Protein AF-A0A5E6NTG8-F1 (afdb_monomer_lite)

Radius of gyration: 14.0 Å; chains: 1; bounding box: 41×24×35 Å

pLDDT: mean 94.44, std 7.71, range [57.12, 98.81]

Sequence (103 aa):
MVPDNVWLGVSVENIKEGLPRIEVLKKIPAKIRFLSIEPLLEDLGVVDFSDIHWVIVGGESGSKARKMKKSWVENIQKQCNQQNIAFFFKQWGTWGADEKKTQ

Foldseek 3Di:
DDDQPDEEEFEAQEQPPRQVVVVVQQPDDYPAYEYENPQNQDQNADHDCVRHAEYEYEFEADPPTHFDEPVSLVRVVVNCVVVVHHYHYDYRYQADNVRHGPD

Secondary structure (DSSP, 8-state):
---TT-EEEEE--STTTTHHHHHHHHHS--SEEEEEE-S--S---S---TT--EEEEE---STTPPP--HHHHHHHHHHHHHTT-EEEEEE-TTB-TTS-B--

Structure (mmCIF, N/CA/C/O backbone):
data_AF-A0A5E6NTG8-F1
#
_entry.id   AF-A0A5E6NTG8-F1
#
loop_
_atom_site.group_PDB
_atom_site.id
_atom_site.type_symbol
_atom_site.label_atom_id
_atom_site.label_alt_id
_atom_site.label_comp_id
_atom_site.label_asym_id
_atom_site.label_entity_id
_atom_site.label_seq_id
_atom_site.pdbx_PDB_ins_code
_atom_site.Cartn_x
_atom_site.Cartn_y
_atom_site.Cartn_z
_atom_site.occupancy
_atom_site.B_iso_or_equiv
_atom_site.auth_seq_id
_atom_site.auth_comp_id
_atom_site.auth_asym_id
_atom_site.auth_atom_id
_atom_site.pdbx_PDB_model_num
ATOM 1 N N . MET A 1 1 ? -24.262 -0.003 4.623 1.00 80.50 1 MET A N 1
ATOM 2 C CA . MET A 1 1 ? -23.270 -0.593 5.546 1.00 80.50 1 MET A CA 1
ATOM 3 C C . MET A 1 1 ? -22.629 -1.769 4.831 1.00 80.50 1 MET A C 1
ATOM 5 O O . MET A 1 1 ? -23.361 -2.483 4.154 1.00 80.50 1 MET A O 1
ATOM 9 N N . VAL A 1 2 ? -21.305 -1.920 4.891 1.00 92.31 2 VAL A N 1
ATOM 10 C CA . VAL A 1 2 ? -20.613 -3.063 4.268 1.00 92.31 2 VAL A CA 1
ATOM 11 C C . VAL A 1 2 ? -20.836 -4.305 5.143 1.00 92.31 2 VAL A C 1
ATOM 13 O O . VAL A 1 2 ? -20.678 -4.182 6.357 1.00 92.31 2 VAL A O 1
ATOM 16 N N . PRO A 1 3 ? -21.223 -5.470 4.586 1.00 96.19 3 PRO A N 1
ATOM 17 C CA . PRO A 1 3 ? -21.384 -6.696 5.367 1.00 96.19 3 PRO A CA 1
ATOM 18 C C . PRO A 1 3 ? -20.094 -7.131 6.074 1.00 96.19 3 PRO A C 1
ATOM 20 O O . PRO A 1 3 ? -18.996 -6.954 5.551 1.00 96.19 3 PRO A O 1
ATOM 23 N N . ASP A 1 4 ? -20.231 -7.772 7.234 1.00 95.62 4 ASP A N 1
ATOM 24 C CA . ASP A 1 4 ? -19.116 -8.196 8.096 1.00 95.62 4 ASP A CA 1
ATOM 25 C C . ASP A 1 4 ? -18.115 -9.156 7.437 1.00 95.62 4 ASP A C 1
ATOM 27 O O . ASP A 1 4 ? -16.952 -9.214 7.837 1.00 95.62 4 ASP A O 1
ATOM 31 N N . ASN A 1 5 ? -18.565 -9.919 6.442 1.00 96.62 5 ASN A N 1
ATOM 32 C CA . ASN A 1 5 ? -17.765 -10.876 5.681 1.00 96.62 5 ASN A CA 1
ATOM 33 C C . ASN A 1 5 ? -17.151 -10.274 4.405 1.00 96.62 5 ASN A C 1
ATOM 35 O O . ASN A 1 5 ? -16.654 -11.017 3.561 1.00 96.62 5 ASN A O 1
ATOM 39 N N . VAL A 1 6 ? -17.200 -8.948 4.247 1.00 96.94 6 VAL A N 1
ATOM 40 C CA . VAL A 1 6 ? -16.633 -8.235 3.102 1.00 96.94 6 VAL A CA 1
ATOM 41 C C . VAL A 1 6 ? -15.471 -7.367 3.560 1.00 96.94 6 VAL A C 1
ATOM 43 O O . VAL A 1 6 ? -15.588 -6.548 4.472 1.00 96.94 6 VAL A O 1
ATOM 46 N N . TRP A 1 7 ? -14.338 -7.534 2.888 1.00 97.81 7 TRP A N 1
ATOM 47 C CA . TRP A 1 7 ? -13.201 -6.635 3.013 1.00 97.81 7 TRP A CA 1
ATOM 48 C C . TRP A 1 7 ? -13.271 -5.602 1.903 1.00 97.81 7 TRP A C 1
ATOM 50 O O . TRP A 1 7 ? -13.431 -5.954 0.734 1.00 97.81 7 TRP A O 1
ATOM 60 N N . LEU A 1 8 ? -13.154 -4.330 2.266 1.00 98.31 8 LEU A N 1
ATOM 61 C CA . LEU A 1 8 ? -13.223 -3.235 1.310 1.00 98.31 8 LEU A CA 1
ATOM 62 C C . LEU A 1 8 ? -11.832 -2.655 1.084 1.00 98.31 8 LEU A C 1
ATOM 64 O O . LEU A 1 8 ? -11.090 -2.434 2.036 1.00 98.31 8 LEU A O 1
ATOM 68 N N . GLY A 1 9 ? -11.479 -2.371 -0.162 1.00 98.12 9 GLY A N 1
ATOM 69 C CA . GLY A 1 9 ? -10.185 -1.781 -0.459 1.00 98.12 9 GLY A CA 1
ATOM 70 C C . GLY A 1 9 ? -10.182 -0.920 -1.701 1.00 98.12 9 GLY A C 1
ATOM 71 O O . GLY A 1 9 ? -11.133 -0.924 -2.483 1.00 98.12 9 GLY A O 1
ATOM 72 N N . VAL A 1 10 ? -9.105 -0.155 -1.845 1.00 98.44 10 VAL A N 1
ATOM 73 C CA . VAL A 1 10 ? -8.879 0.752 -2.974 1.00 98.44 10 VAL A CA 1
ATOM 74 C C . VAL A 1 10 ? -7.478 0.560 -3.536 1.00 98.44 10 VAL A C 1
ATOM 76 O O . VAL A 1 10 ? -6.548 0.209 -2.803 1.00 98.44 10 VAL A O 1
ATOM 79 N N . SER A 1 11 ? -7.330 0.820 -4.833 1.00 98.12 11 SER A N 1
ATOM 80 C CA . SER A 1 11 ? -6.023 0.907 -5.480 1.00 98.12 11 SER A CA 1
ATOM 81 C C . SER A 1 11 ? -5.362 2.252 -5.187 1.00 98.12 11 SER A C 1
ATOM 83 O O . SER A 1 11 ? -6.031 3.290 -5.223 1.00 98.12 11 SER A O 1
ATOM 85 N N . VAL A 1 12 ? -4.059 2.234 -4.906 1.00 98.44 12 VAL A N 1
ATOM 86 C CA . VAL A 1 12 ? -3.249 3.420 -4.594 1.00 98.44 12 VAL A CA 1
ATOM 87 C C . VAL A 1 12 ? -1.968 3.370 -5.419 1.00 98.44 12 VAL A C 1
ATOM 89 O O . VAL A 1 12 ? -0.943 2.868 -4.977 1.00 98.44 12 VAL A O 1
ATOM 92 N N . GLU A 1 13 ? -2.023 3.864 -6.649 1.00 97.81 13 GLU A N 1
ATOM 93 C CA . GLU A 1 13 ? -0.894 3.767 -7.576 1.00 97.81 13 GLU A CA 1
ATOM 94 C C . GLU A 1 13 ? 0.098 4.935 -7.423 1.00 97.81 13 GLU A C 1
ATOM 96 O O . GLU A 1 13 ? 1.280 4.790 -7.733 1.00 97.81 13 GLU A O 1
ATOM 101 N N . ASN A 1 14 ? -0.385 6.104 -6.977 1.00 97.88 14 ASN A N 1
ATOM 102 C CA . ASN A 1 14 ? 0.363 7.364 -6.875 1.00 97.88 14 ASN A CA 1
ATOM 103 C C . ASN A 1 14 ? -0.279 8.352 -5.874 1.00 97.88 14 ASN A C 1
ATOM 105 O O . ASN A 1 14 ? -1.390 8.132 -5.382 1.00 97.88 14 ASN A O 1
ATOM 109 N N . ILE A 1 15 ? 0.408 9.464 -5.605 1.00 98.12 15 ILE A N 1
ATOM 110 C CA . ILE A 1 15 ? -0.004 10.542 -4.699 1.00 98.12 15 ILE A CA 1
ATOM 111 C C . ILE A 1 15 ? -1.276 11.225 -5.194 1.00 98.12 15 ILE A C 1
ATOM 113 O O . ILE A 1 15 ? -2.204 11.433 -4.417 1.00 98.12 15 ILE A O 1
ATOM 117 N N . LYS A 1 16 ? -1.324 11.589 -6.479 1.00 97.75 16 LYS A N 1
ATOM 118 C CA . LYS A 1 16 ? -2.370 12.470 -7.012 1.00 97.75 16 LYS A CA 1
ATOM 119 C C . LYS A 1 16 ? -3.752 11.813 -7.028 1.00 97.75 16 LYS A C 1
ATOM 121 O O . LYS A 1 16 ? -4.725 12.442 -6.634 1.00 97.75 16 LYS A O 1
ATOM 126 N N . GLU A 1 17 ? -3.832 10.575 -7.501 1.00 97.19 17 GLU A N 1
ATOM 127 C CA . GLU A 1 17 ? -5.094 9.864 -7.732 1.00 97.19 17 GLU A CA 1
ATOM 128 C C . GLU A 1 17 ? -5.344 8.770 -6.686 1.00 97.19 17 GLU A C 1
ATOM 130 O O . GLU A 1 17 ? -6.492 8.487 -6.344 1.00 97.19 17 GLU A O 1
ATOM 135 N N . GLY A 1 18 ? -4.278 8.144 -6.177 1.00 97.56 18 GLY A N 1
ATOM 136 C CA . GLY A 1 18 ? -4.364 7.014 -5.255 1.00 97.56 18 GLY A CA 1
ATOM 137 C C . GLY A 1 18 ? -4.650 7.440 -3.819 1.00 97.56 18 GLY A C 1
ATOM 138 O O . GLY A 1 18 ? -5.633 6.990 -3.229 1.00 97.56 18 GLY A O 1
ATOM 139 N N . LEU A 1 19 ? -3.821 8.326 -3.251 1.00 97.75 19 LEU A N 1
ATOM 140 C CA . LEU A 1 19 ? -3.958 8.736 -1.846 1.00 97.75 19 LEU A CA 1
ATOM 141 C C . LEU A 1 19 ? -5.341 9.319 -1.500 1.00 97.75 19 LEU A C 1
ATOM 143 O O . LEU A 1 19 ? -5.881 8.930 -0.463 1.00 97.75 19 LEU A O 1
ATOM 147 N N . PRO A 1 20 ? -5.993 10.146 -2.348 1.00 98.06 20 PRO A N 1
ATOM 148 C CA . PRO A 1 20 ? -7.340 10.634 -2.051 1.00 98.06 20 PRO A CA 1
ATOM 149 C C . PRO A 1 20 ? -8.384 9.526 -1.843 1.00 98.06 20 PRO A C 1
ATOM 151 O O . PRO A 1 20 ? -9.367 9.733 -1.130 1.00 98.06 20 PRO A O 1
ATOM 154 N N . ARG A 1 21 ? -8.191 8.331 -2.423 1.00 98.25 21 ARG A N 1
ATOM 155 C CA . ARG A 1 21 ? -9.121 7.202 -2.249 1.00 98.25 21 ARG A CA 1
ATOM 156 C C . ARG A 1 21 ? -9.056 6.599 -0.850 1.00 98.25 21 ARG A C 1
ATOM 158 O O . ARG A 1 21 ? -10.059 6.048 -0.403 1.00 98.25 21 ARG A O 1
ATOM 165 N N . ILE A 1 22 ? -7.927 6.727 -0.149 1.00 98.06 22 ILE A N 1
ATOM 166 C CA . ILE A 1 22 ? -7.787 6.279 1.245 1.00 98.06 22 ILE A CA 1
ATOM 167 C C . ILE A 1 22 ? -8.778 7.050 2.126 1.00 98.06 22 ILE A C 1
ATOM 169 O O . ILE A 1 22 ? -9.517 6.454 2.907 1.00 98.06 22 ILE A O 1
ATOM 173 N N . GLU A 1 23 ? -8.880 8.361 1.919 1.00 97.31 23 GLU A N 1
ATOM 174 C CA . GLU A 1 23 ? -9.787 9.229 2.676 1.00 97.31 23 GLU A CA 1
ATOM 175 C C . GLU A 1 23 ? -11.263 8.937 2.392 1.00 97.31 23 GLU A C 1
ATOM 177 O O . GLU A 1 23 ? -12.115 9.043 3.275 1.00 97.31 23 GLU A O 1
ATOM 182 N N . VAL A 1 24 ? -11.587 8.525 1.165 1.00 97.75 24 VAL A N 1
ATOM 183 C CA . VAL A 1 24 ? -12.933 8.041 0.830 1.00 97.75 24 VAL A CA 1
ATOM 184 C C . VAL A 1 24 ? -13.200 6.691 1.500 1.00 97.75 24 VAL A C 1
ATOM 186 O O . VAL A 1 24 ? -14.261 6.509 2.095 1.00 97.75 24 VAL A O 1
ATOM 189 N N . LEU A 1 25 ? -12.239 5.763 1.464 1.00 98.00 25 LEU A N 1
ATOM 190 C CA . LEU A 1 25 ? -12.356 4.432 2.065 1.00 98.00 25 LEU A CA 1
ATOM 191 C C . LEU A 1 25 ? -12.575 4.496 3.587 1.00 98.00 25 LEU A C 1
ATOM 193 O O . LEU A 1 25 ? -13.427 3.777 4.115 1.00 98.00 25 LEU A O 1
ATOM 197 N N . LYS A 1 26 ? -11.858 5.383 4.288 1.00 97.06 26 LYS A N 1
ATOM 198 C CA . LYS A 1 26 ? -12.007 5.613 5.737 1.00 97.06 26 LYS A CA 1
ATOM 199 C C . LYS A 1 26 ? -13.435 6.028 6.122 1.00 97.06 26 LYS A C 1
ATOM 201 O O . LYS A 1 26 ? -13.950 5.580 7.142 1.00 97.06 26 LYS A O 1
ATOM 206 N N . LYS A 1 27 ? -14.122 6.801 5.271 1.00 97.19 27 LYS A N 1
ATOM 207 C CA . LYS A 1 27 ? -15.505 7.271 5.507 1.00 97.19 27 LYS A CA 1
ATOM 208 C C . LYS A 1 27 ? -16.569 6.184 5.342 1.00 97.19 27 LYS A C 1
ATOM 210 O O . LYS A 1 27 ? -17.705 6.369 5.776 1.00 97.19 27 LYS A O 1
ATOM 215 N N . ILE A 1 28 ? -16.240 5.063 4.701 1.00 96.88 28 ILE A N 1
ATOM 216 C CA . ILE A 1 28 ? -17.189 3.973 4.472 1.00 96.88 28 ILE A CA 1
ATOM 217 C C . ILE A 1 28 ? -17.173 3.043 5.694 1.00 96.88 28 ILE A C 1
ATOM 219 O O . ILE A 1 28 ? -16.094 2.599 6.095 1.00 96.88 28 ILE A O 1
ATOM 223 N N . PRO A 1 29 ? -18.332 2.703 6.293 1.00 95.81 29 PRO A N 1
ATOM 224 C CA . PRO A 1 29 ? -18.392 1.774 7.417 1.00 95.81 29 PRO A CA 1
ATOM 225 C C . PRO A 1 29 ? -18.101 0.350 6.931 1.00 95.81 29 PRO A C 1
ATOM 227 O O . PRO A 1 29 ? -18.983 -0.319 6.384 1.00 95.81 29 PRO A O 1
ATOM 230 N N . ALA A 1 30 ? -16.854 -0.081 7.125 1.00 96.69 30 ALA A N 1
ATOM 231 C CA . ALA A 1 30 ? -16.338 -1.403 6.796 1.00 96.69 30 ALA A CA 1
ATOM 232 C C . ALA A 1 30 ? -15.530 -1.950 7.977 1.00 96.69 30 ALA A C 1
ATOM 234 O O . ALA A 1 30 ? -14.764 -1.215 8.601 1.00 96.69 30 ALA A O 1
ATOM 235 N N . LYS A 1 31 ? -15.701 -3.244 8.268 1.00 96.94 31 LYS A N 1
ATOM 236 C CA . LYS A 1 31 ? -15.005 -3.928 9.366 1.00 96.94 31 LYS A CA 1
ATOM 237 C C . LYS A 1 31 ? -13.519 -4.113 9.085 1.00 96.94 31 LYS A C 1
ATOM 239 O O . LYS A 1 31 ? -12.714 -3.997 9.995 1.00 96.94 31 LYS A O 1
ATOM 244 N N . ILE A 1 32 ? -13.170 -4.389 7.828 1.00 97.50 32 ILE A N 1
ATOM 245 C CA . ILE A 1 32 ? -11.791 -4.556 7.372 1.00 97.50 32 ILE A CA 1
ATOM 246 C C . ILE A 1 32 ? -11.585 -3.698 6.127 1.00 97.50 32 ILE A C 1
ATOM 248 O O . ILE A 1 32 ? -12.371 -3.754 5.176 1.00 97.50 32 ILE A O 1
ATOM 252 N N . ARG A 1 33 ? -10.508 -2.910 6.154 1.00 98.50 33 ARG A N 1
ATOM 253 C CA . ARG A 1 33 ? -10.070 -2.034 5.063 1.00 98.50 33 ARG A CA 1
ATOM 254 C C . ARG A 1 33 ? -8.681 -2.435 4.603 1.00 98.50 33 ARG A C 1
ATOM 256 O O . ARG A 1 33 ? -7.799 -2.603 5.445 1.00 98.50 33 ARG A O 1
ATOM 263 N N . PHE A 1 34 ? -8.469 -2.537 3.298 1.00 98.62 34 PHE A N 1
ATOM 264 C CA . PHE A 1 34 ? -7.148 -2.819 2.745 1.00 98.62 34 PHE A CA 1
ATOM 265 C C . PHE A 1 34 ? -6.771 -1.855 1.622 1.00 98.62 34 PHE A C 1
ATOM 267 O O . PHE A 1 34 ? -7.630 -1.283 0.952 1.00 98.62 34 PHE A O 1
ATOM 274 N N . LEU A 1 35 ? -5.471 -1.683 1.408 1.00 98.75 35 LEU A N 1
ATOM 275 C CA . LEU A 1 35 ? -4.925 -0.912 0.299 1.00 98.75 35 LEU A CA 1
ATOM 276 C C . LEU A 1 35 ? -4.206 -1.846 -0.661 1.00 98.75 35 LEU A C 1
ATOM 278 O O . LEU A 1 35 ? -3.383 -2.666 -0.254 1.00 98.75 35 LEU A O 1
ATOM 282 N N . SER A 1 36 ? -4.506 -1.689 -1.943 1.00 98.56 36 SER A N 1
ATOM 283 C CA . SER A 1 36 ? -3.787 -2.336 -3.029 1.00 98.56 36 SER A CA 1
ATOM 284 C C . SER A 1 36 ? -2.872 -1.298 -3.674 1.00 98.56 36 SER A C 1
ATOM 286 O O . SER A 1 36 ? -3.280 -0.514 -4.527 1.00 98.56 36 SER A O 1
ATOM 288 N N . ILE A 1 37 ? -1.630 -1.234 -3.212 1.00 98.38 37 ILE A N 1
ATOM 289 C CA . ILE A 1 37 ? -0.600 -0.331 -3.730 1.00 98.38 37 ILE A CA 1
ATOM 290 C C . ILE A 1 37 ? 0.119 -1.040 -4.882 1.00 98.38 37 ILE A C 1
ATOM 292 O O . ILE A 1 37 ? 1.305 -1.377 -4.816 1.00 98.38 37 ILE A O 1
ATOM 296 N N . GLU A 1 38 ? -0.652 -1.359 -5.922 1.00 96.25 38 GLU A N 1
ATOM 297 C CA . GLU A 1 38 ? -0.153 -1.993 -7.134 1.00 96.25 38 GLU A CA 1
ATOM 298 C C . GLU A 1 38 ? -0.856 -1.446 -8.395 1.00 96.25 38 GLU A C 1
ATOM 300 O O . GLU A 1 38 ? -2.085 -1.385 -8.438 1.00 96.25 38 GLU A O 1
ATOM 305 N N . PRO A 1 39 ? -0.093 -1.070 -9.438 1.00 96.81 39 PRO A N 1
ATOM 306 C CA . PRO A 1 39 ? 1.357 -0.897 -9.397 1.00 96.81 39 PRO A CA 1
ATOM 307 C C . PRO A 1 39 ? 1.756 0.295 -8.507 1.00 96.81 39 PRO A C 1
ATOM 309 O O . PRO A 1 39 ? 1.133 1.349 -8.579 1.00 96.81 39 PRO A O 1
ATOM 312 N N . LEU A 1 40 ? 2.811 0.159 -7.701 1.00 97.88 40 LEU A N 1
ATOM 313 C CA . LEU A 1 40 ? 3.435 1.290 -7.003 1.00 97.88 40 LEU A CA 1
ATOM 314 C C . LEU A 1 40 ? 4.294 2.086 -7.994 1.00 97.88 40 LEU A C 1
ATOM 316 O O . LEU A 1 40 ? 5.345 1.614 -8.435 1.00 97.88 40 LEU A O 1
ATOM 320 N N . LEU A 1 41 ? 3.833 3.281 -8.367 1.00 97.00 41 LEU A N 1
ATOM 321 C CA . LEU A 1 41 ? 4.425 4.059 -9.463 1.00 97.00 41 LEU A CA 1
ATOM 322 C C . LEU A 1 41 ? 5.409 5.140 -9.017 1.00 97.00 41 LEU A C 1
ATOM 324 O O . LEU A 1 41 ? 6.183 5.626 -9.840 1.00 97.00 41 LEU A O 1
ATOM 328 N N . GLU A 1 42 ? 5.376 5.518 -7.744 1.00 97.69 42 GLU A N 1
ATOM 329 C CA . GLU A 1 42 ? 6.233 6.547 -7.159 1.00 97.69 42 GLU A CA 1
ATOM 330 C C . GLU A 1 42 ? 6.374 6.351 -5.647 1.00 97.69 42 GLU A C 1
ATOM 332 O O . GLU A 1 42 ? 5.698 5.512 -5.055 1.00 97.69 42 GLU A O 1
ATOM 337 N N . ASP A 1 43 ? 7.253 7.127 -5.012 1.00 97.88 43 ASP A N 1
ATOM 338 C CA . ASP A 1 43 ? 7.299 7.187 -3.552 1.00 97.88 43 ASP A CA 1
ATOM 339 C C . ASP A 1 43 ? 6.068 7.936 -3.032 1.00 97.88 43 ASP A C 1
ATOM 341 O O . ASP A 1 43 ? 5.896 9.116 -3.330 1.00 97.88 43 ASP A O 1
ATOM 345 N N . LEU A 1 44 ? 5.227 7.267 -2.241 1.00 98.12 44 LEU A N 1
ATOM 346 C CA . LEU A 1 44 ? 4.040 7.886 -1.643 1.00 98.12 44 LEU A CA 1
ATOM 347 C C . LEU A 1 44 ? 4.379 8.807 -0.462 1.00 98.12 44 LEU A C 1
ATOM 349 O O . LEU A 1 44 ? 3.488 9.462 0.078 1.00 98.12 44 LEU A O 1
ATOM 353 N N . GLY A 1 45 ? 5.649 8.863 -0.046 1.00 97.75 45 GLY A N 1
ATOM 354 C CA . GLY A 1 45 ? 6.070 9.646 1.106 1.00 97.75 45 GLY A CA 1
ATOM 355 C C . GLY A 1 45 ? 5.482 9.078 2.395 1.00 97.75 45 GLY A C 1
ATOM 356 O O . GLY A 1 45 ? 5.529 7.868 2.615 1.00 97.75 45 GLY A O 1
ATOM 357 N N . VAL A 1 46 ? 4.961 9.946 3.263 1.00 97.12 46 VAL A N 1
ATOM 358 C CA . VAL A 1 46 ? 4.288 9.537 4.504 1.00 97.12 46 VAL A CA 1
ATOM 359 C C . VAL A 1 46 ? 2.804 9.331 4.227 1.00 97.12 46 VAL A C 1
ATOM 36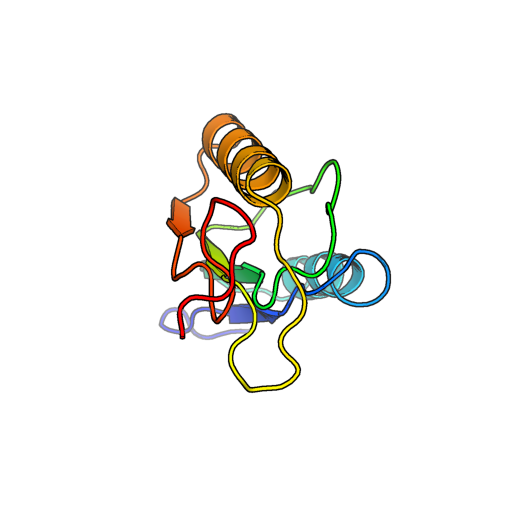1 O O . VAL A 1 46 ? 2.126 10.251 3.773 1.00 97.12 46 VAL A O 1
ATOM 364 N N . VAL A 1 47 ? 2.301 8.138 4.533 1.00 97.12 47 VAL A N 1
ATOM 365 C CA . VAL A 1 47 ? 0.901 7.760 4.349 1.00 97.12 47 VAL A CA 1
ATOM 366 C C . VAL A 1 47 ? 0.247 7.525 5.707 1.00 97.12 47 VAL A C 1
ATOM 368 O O . VAL A 1 47 ? 0.767 6.804 6.560 1.00 97.12 47 VAL A O 1
ATOM 371 N N . ASP A 1 48 ? -0.923 8.128 5.899 1.00 95.00 48 ASP A N 1
ATOM 372 C CA . ASP A 1 48 ? -1.759 7.875 7.066 1.00 95.00 48 ASP A CA 1
ATOM 373 C C . ASP A 1 48 ? -2.548 6.566 6.885 1.00 95.00 48 ASP A C 1
ATOM 375 O O . ASP A 1 48 ? -3.566 6.532 6.182 1.00 95.00 48 ASP A O 1
ATOM 379 N N . PHE A 1 49 ? -2.080 5.497 7.537 1.00 97.12 49 PHE A N 1
ATOM 380 C CA . PHE A 1 49 ? -2.726 4.182 7.544 1.00 97.12 49 PHE A CA 1
ATOM 381 C C . PHE A 1 49 ? -3.725 4.001 8.693 1.00 97.12 49 PHE A C 1
ATOM 383 O O . PHE A 1 49 ? -4.159 2.877 8.944 1.00 97.12 49 PHE A O 1
ATOM 390 N N . SER A 1 50 ? -4.139 5.076 9.370 1.00 95.19 50 SER A N 1
ATOM 391 C CA . SER A 1 50 ? -5.216 5.002 10.362 1.00 95.19 50 SER A CA 1
ATOM 392 C C . SER A 1 50 ? -6.453 4.310 9.769 1.00 95.19 50 SER A C 1
ATOM 394 O O . SER A 1 50 ? -6.827 4.555 8.621 1.00 95.19 50 SER A O 1
ATOM 396 N N . ASP A 1 51 ? -7.072 3.409 10.531 1.00 96.38 51 ASP A N 1
ATOM 397 C CA . ASP A 1 51 ? -8.215 2.575 10.117 1.00 96.38 51 ASP A CA 1
ATOM 398 C C . ASP A 1 51 ? -7.985 1.635 8.912 1.00 96.38 51 ASP A C 1
ATOM 400 O O . ASP A 1 51 ? -8.934 1.009 8.417 1.00 96.38 51 ASP A O 1
ATOM 404 N N . ILE A 1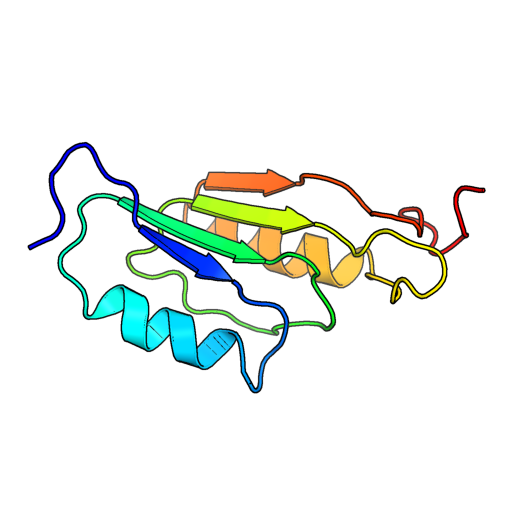 52 ? -6.741 1.479 8.450 1.00 98.44 52 ILE A N 1
ATOM 405 C CA . ILE A 1 52 ? -6.336 0.472 7.464 1.00 98.44 52 ILE A CA 1
ATOM 406 C C . ILE A 1 52 ? -5.839 -0.775 8.194 1.00 98.44 52 ILE A C 1
ATOM 408 O O . ILE A 1 52 ? -5.231 -0.695 9.249 1.00 98.44 52 ILE A O 1
ATOM 412 N N . HIS A 1 53 ? -6.119 -1.952 7.641 1.00 98.50 53 HIS A N 1
ATOM 413 C CA . HIS A 1 53 ? -5.807 -3.228 8.289 1.00 98.50 53 HIS A CA 1
ATOM 414 C C . HIS A 1 53 ? -4.756 -4.027 7.517 1.00 98.50 53 HIS A C 1
ATOM 416 O O . HIS A 1 53 ? -3.987 -4.777 8.114 1.00 98.50 53 HIS A O 1
ATOM 422 N N . TRP A 1 54 ? -4.708 -3.864 6.192 1.00 98.62 54 TRP A N 1
ATOM 423 C CA . TRP A 1 54 ? -3.769 -4.582 5.336 1.00 98.62 54 TRP A CA 1
ATOM 424 C C . TRP A 1 54 ? -3.329 -3.714 4.155 1.00 98.62 54 TRP A C 1
ATOM 426 O O . TRP A 1 54 ? -4.152 -3.140 3.448 1.00 98.62 54 TRP A O 1
ATOM 436 N N . VAL A 1 55 ? -2.025 -3.630 3.926 1.00 98.81 55 VAL A N 1
ATOM 437 C CA . VAL A 1 55 ? -1.405 -3.035 2.743 1.00 98.81 55 VAL A CA 1
ATOM 438 C C . VAL A 1 55 ? -0.743 -4.116 1.884 1.00 98.81 55 VAL A C 1
ATOM 440 O O . VAL A 1 55 ? 0.080 -4.899 2.361 1.00 98.81 55 VAL A O 1
ATOM 443 N N . ILE A 1 56 ? -1.091 -4.143 0.601 1.00 98.75 56 ILE A N 1
ATOM 444 C CA . ILE A 1 56 ? -0.478 -4.994 -0.422 1.00 98.75 56 ILE A CA 1
ATOM 445 C C . ILE A 1 56 ? 0.360 -4.102 -1.338 1.00 98.75 56 ILE A C 1
ATOM 447 O O . ILE A 1 56 ? -0.144 -3.083 -1.799 1.00 98.75 56 ILE A O 1
ATOM 451 N N . VAL A 1 57 ? 1.609 -4.475 -1.620 1.00 98.62 57 VAL A N 1
ATOM 452 C CA . VAL A 1 57 ? 2.504 -3.720 -2.517 1.00 98.62 57 VAL A CA 1
ATOM 453 C C . VAL A 1 57 ? 2.965 -4.591 -3.676 1.00 98.62 57 VAL A C 1
ATOM 455 O O . VAL A 1 57 ? 3.409 -5.723 -3.467 1.00 98.62 57 VAL A O 1
ATOM 458 N N . GLY A 1 58 ? 2.915 -4.054 -4.895 1.00 97.62 58 GLY A N 1
ATOM 459 C CA . GLY A 1 58 ? 3.372 -4.757 -6.088 1.00 97.62 58 GLY A CA 1
ATOM 460 C C . GLY A 1 58 ? 3.780 -3.827 -7.228 1.00 97.62 58 GLY A C 1
ATOM 461 O O . GLY A 1 58 ? 3.271 -2.715 -7.358 1.00 97.62 58 GLY A O 1
ATOM 462 N N . GLY A 1 59 ? 4.703 -4.293 -8.068 1.00 96.19 59 GLY A N 1
ATOM 463 C CA . GLY A 1 59 ? 5.128 -3.592 -9.280 1.00 96.19 59 GLY A CA 1
ATOM 464 C C . GLY A 1 59 ? 4.299 -3.945 -10.518 1.00 96.19 59 GLY A C 1
ATOM 465 O O . GLY A 1 59 ? 3.550 -4.926 -10.550 1.00 96.19 59 GLY A O 1
ATOM 466 N N . GLU A 1 60 ? 4.444 -3.133 -11.565 1.00 94.62 60 GLU A N 1
ATOM 467 C CA . GLU A 1 60 ? 3.720 -3.296 -12.828 1.00 94.62 60 GLU A CA 1
ATOM 468 C C . GLU A 1 60 ? 4.274 -4.465 -13.661 1.00 94.62 60 GLU A C 1
ATOM 470 O O . GLU A 1 60 ? 5.481 -4.714 -13.702 1.00 94.62 60 GLU A O 1
ATOM 475 N N . SER A 1 61 ? 3.386 -5.184 -14.348 1.00 90.31 61 SER A N 1
ATOM 476 C CA . SER A 1 61 ? 3.742 -6.265 -15.277 1.00 90.31 61 SER A CA 1
ATOM 477 C C . SER A 1 61 ? 3.498 -5.843 -16.730 1.00 90.31 61 SER A C 1
ATOM 479 O O . SER A 1 61 ? 2.619 -5.031 -17.006 1.00 90.31 61 SER A O 1
ATOM 481 N N . GLY A 1 62 ? 4.242 -6.425 -17.672 1.00 88.56 62 GLY A N 1
ATOM 482 C CA . GLY A 1 62 ? 4.040 -6.251 -19.114 1.00 88.56 62 GLY A CA 1
ATOM 483 C C . GLY A 1 62 ? 5.171 -5.492 -19.812 1.00 88.56 62 GLY A C 1
ATOM 484 O O . GLY A 1 62 ? 6.076 -4.941 -19.190 1.00 88.56 62 GLY A O 1
ATOM 485 N N . SER A 1 63 ? 5.131 -5.445 -21.147 1.00 86.44 63 SER A N 1
ATOM 486 C CA . SER A 1 63 ? 6.228 -4.898 -21.966 1.00 86.44 63 SER A CA 1
ATOM 487 C C . SER A 1 63 ? 6.501 -3.404 -21.753 1.00 86.44 63 SER A C 1
ATOM 489 O O . SER A 1 63 ? 7.609 -2.949 -22.036 1.00 86.44 63 SER A O 1
ATOM 491 N N . LYS A 1 64 ? 5.514 -2.663 -21.234 1.00 88.75 64 LYS A N 1
ATOM 492 C CA . LYS A 1 64 ? 5.578 -1.226 -20.923 1.00 88.75 64 LYS A CA 1
ATOM 493 C C . LYS A 1 64 ? 5.595 -0.937 -19.415 1.00 88.75 64 LYS A C 1
ATOM 495 O O . LYS A 1 64 ? 5.303 0.188 -19.022 1.00 88.75 64 LYS A O 1
ATOM 500 N N . ALA A 1 65 ? 5.904 -1.938 -18.588 1.00 91.88 65 ALA A N 1
ATOM 501 C CA . ALA A 1 65 ? 5.913 -1.795 -17.138 1.00 91.88 65 ALA A CA 1
ATOM 502 C C . ALA A 1 65 ? 6.841 -0.662 -16.682 1.00 91.88 65 ALA A C 1
ATOM 504 O O . ALA A 1 65 ? 7.988 -0.561 -17.132 1.00 91.88 65 ALA A O 1
ATOM 505 N N . ARG A 1 66 ? 6.362 0.165 -15.757 1.00 93.75 66 ARG A N 1
ATOM 506 C CA . ARG A 1 66 ? 7.161 1.190 -15.079 1.00 93.75 66 ARG A CA 1
ATOM 507 C C . ARG A 1 66 ? 8.005 0.577 -13.964 1.00 93.75 66 ARG A C 1
ATOM 509 O O . ARG A 1 66 ? 7.634 -0.427 -13.359 1.00 93.75 66 ARG A O 1
ATOM 516 N N . LYS A 1 67 ? 9.167 1.184 -13.713 1.00 92.44 67 LYS A N 1
ATOM 517 C CA . LYS A 1 67 ? 10.089 0.754 -12.656 1.00 92.44 67 LYS A CA 1
ATOM 518 C C . LYS A 1 67 ? 9.517 1.091 -11.283 1.00 92.44 67 LYS A C 1
ATOM 520 O O . LYS A 1 67 ? 9.139 2.234 -11.049 1.00 92.44 67 LYS A O 1
ATOM 525 N N . MET A 1 68 ? 9.555 0.119 -10.379 1.00 95.25 68 MET A N 1
ATOM 526 C CA . MET A 1 68 ? 9.315 0.313 -8.952 1.00 95.25 68 MET A CA 1
ATOM 527 C C . MET A 1 68 ? 10.654 0.236 -8.221 1.00 95.25 68 MET A C 1
ATOM 529 O O . MET A 1 68 ? 11.384 -0.743 -8.377 1.00 95.25 68 MET A O 1
ATOM 533 N N . LYS A 1 69 ? 10.986 1.255 -7.426 1.00 95.12 69 LYS A N 1
ATOM 534 C CA . LYS A 1 69 ? 12.241 1.264 -6.665 1.00 95.12 69 LYS A CA 1
ATOM 535 C C . LYS A 1 69 ? 12.090 0.502 -5.358 1.00 95.12 69 LYS A C 1
ATOM 537 O O . LYS A 1 69 ? 11.086 0.645 -4.660 1.00 95.12 69 LYS A O 1
ATOM 542 N N . LYS A 1 70 ? 13.137 -0.231 -4.971 1.00 96.19 70 LYS A N 1
ATOM 543 C CA . LYS A 1 70 ? 13.203 -0.936 -3.682 1.00 96.19 70 LYS A CA 1
ATOM 544 C C . LYS A 1 70 ? 12.952 -0.007 -2.490 1.00 96.19 70 LYS A C 1
ATOM 546 O O . LYS A 1 70 ? 12.190 -0.367 -1.599 1.00 96.19 70 LYS A O 1
ATOM 551 N N . SER A 1 71 ? 13.504 1.206 -2.525 1.00 97.44 71 SER A N 1
ATOM 552 C CA . SER A 1 71 ? 13.331 2.191 -1.452 1.00 97.44 71 SER A CA 1
ATOM 553 C C . SER A 1 71 ? 11.872 2.607 -1.232 1.00 97.44 71 SER A C 1
ATOM 555 O O . SER A 1 71 ? 11.495 2.899 -0.102 1.00 97.44 71 SER A O 1
ATOM 557 N N . TRP A 1 72 ? 11.033 2.604 -2.274 1.00 98.00 72 TRP A N 1
ATOM 558 C CA . TRP A 1 72 ? 9.607 2.934 -2.147 1.00 98.00 72 TRP A CA 1
ATOM 559 C C . TRP A 1 72 ? 8.849 1.833 -1.398 1.00 98.00 72 TRP A C 1
ATOM 561 O O . TRP A 1 72 ? 8.036 2.115 -0.519 1.00 98.00 72 TRP A O 1
ATOM 571 N N . VAL A 1 73 ? 9.168 0.570 -1.695 1.00 98.06 73 VAL A N 1
ATOM 572 C CA . VAL A 1 73 ? 8.610 -0.595 -0.993 1.00 98.06 73 VAL A CA 1
ATOM 573 C C . VAL A 1 73 ? 9.041 -0.592 0.474 1.00 98.06 73 VAL A C 1
ATOM 575 O O . VAL A 1 73 ? 8.207 -0.763 1.361 1.00 98.06 73 VAL A O 1
ATOM 578 N N . GLU A 1 74 ? 10.329 -0.355 0.735 1.00 98.25 74 GLU A N 1
ATOM 579 C CA . GLU A 1 74 ? 10.880 -0.279 2.093 1.00 98.25 74 GLU A CA 1
ATOM 580 C C . GLU A 1 74 ? 10.255 0.863 2.904 1.00 98.25 74 GLU A C 1
ATOM 582 O O . GLU A 1 74 ? 9.967 0.683 4.088 1.00 98.25 74 GLU A O 1
ATOM 587 N N . ASN A 1 75 ? 9.991 2.015 2.274 1.00 98.50 75 ASN A N 1
ATOM 588 C CA . ASN A 1 75 ? 9.309 3.135 2.920 1.00 98.50 75 ASN A CA 1
ATOM 589 C C . ASN A 1 75 ? 7.903 2.732 3.409 1.00 98.50 75 ASN A C 1
ATOM 591 O O . ASN A 1 75 ? 7.574 2.926 4.582 1.00 98.50 75 ASN A O 1
ATOM 595 N N . ILE A 1 76 ? 7.098 2.097 2.551 1.00 98.50 76 ILE A N 1
ATOM 596 C CA . ILE A 1 76 ? 5.751 1.628 2.916 1.00 98.50 76 ILE A CA 1
ATOM 597 C C . ILE A 1 76 ? 5.820 0.539 3.991 1.00 98.50 76 ILE A C 1
ATOM 599 O O . ILE A 1 76 ? 5.079 0.597 4.974 1.00 98.50 76 ILE A O 1
ATOM 603 N N . GLN A 1 77 ? 6.718 -0.438 3.837 1.00 98.56 77 GLN A N 1
ATOM 604 C CA . GLN A 1 77 ? 6.886 -1.526 4.802 1.00 98.56 77 GLN A CA 1
ATOM 605 C C . GLN A 1 77 ? 7.247 -0.988 6.190 1.00 98.56 77 GLN A C 1
ATOM 607 O O . GLN A 1 77 ? 6.667 -1.409 7.191 1.00 98.56 77 GLN A O 1
ATOM 612 N N . LYS A 1 78 ? 8.176 -0.028 6.258 1.00 98.62 78 LYS A N 1
ATOM 613 C CA . LYS A 1 78 ? 8.571 0.621 7.509 1.00 98.62 78 LYS A CA 1
ATOM 614 C C . LYS A 1 78 ? 7.376 1.290 8.183 1.00 98.62 78 LYS A C 1
ATOM 616 O O . LYS A 1 78 ? 7.177 1.089 9.378 1.00 98.62 78 LYS A O 1
ATOM 621 N N . GLN A 1 79 ? 6.578 2.042 7.430 1.00 98.38 79 GLN A N 1
ATOM 622 C CA . GLN A 1 79 ? 5.394 2.716 7.964 1.00 98.38 79 GLN A CA 1
ATOM 623 C C . GLN A 1 79 ? 4.323 1.725 8.441 1.00 98.38 79 GLN A C 1
ATOM 625 O O . GLN A 1 79 ? 3.755 1.930 9.512 1.00 98.38 79 GLN A O 1
ATOM 630 N N . CYS A 1 80 ? 4.099 0.622 7.714 1.00 98.31 80 CYS A N 1
ATOM 631 C CA . CYS A 1 80 ? 3.194 -0.447 8.150 1.00 98.31 80 CYS A CA 1
ATOM 632 C C . CYS A 1 80 ? 3.667 -1.075 9.465 1.00 98.31 80 CYS A C 1
ATOM 634 O O . CYS A 1 80 ? 2.882 -1.202 10.399 1.00 98.31 80 CYS A O 1
ATOM 636 N N . ASN A 1 81 ? 4.961 -1.394 9.577 1.00 97.88 81 ASN A N 1
ATOM 637 C CA . ASN A 1 81 ? 5.539 -1.955 10.800 1.00 97.88 81 ASN A CA 1
ATOM 638 C C . ASN A 1 81 ? 5.408 -0.992 11.991 1.00 97.88 81 ASN A C 1
ATOM 640 O O . ASN A 1 81 ? 5.087 -1.420 13.095 1.00 97.88 81 ASN A O 1
ATOM 644 N N . GLN A 1 82 ? 5.628 0.308 11.773 1.00 97.44 82 GLN A N 1
ATOM 645 C CA . GLN A 1 82 ? 5.492 1.337 12.811 1.00 97.44 82 GLN A CA 1
ATOM 646 C C . GLN A 1 82 ? 4.047 1.512 13.297 1.00 97.44 82 GLN A C 1
ATOM 648 O O . GLN A 1 82 ? 3.839 1.860 14.455 1.00 97.44 82 GLN A O 1
ATOM 653 N N . GLN A 1 83 ? 3.065 1.269 12.427 1.00 95.44 83 GLN A N 1
ATOM 654 C CA . GLN A 1 83 ? 1.634 1.409 12.717 1.00 95.44 83 GLN A CA 1
ATOM 655 C C . GLN A 1 83 ? 0.944 0.058 13.001 1.00 95.44 83 GLN A C 1
ATOM 657 O O . GLN A 1 83 ? -0.270 0.015 13.169 1.00 95.44 83 GLN A O 1
ATOM 662 N N . ASN A 1 84 ? 1.709 -1.040 13.078 1.00 96.38 84 ASN A N 1
ATOM 663 C CA . ASN A 1 84 ? 1.218 -2.408 13.282 1.00 96.38 84 ASN A CA 1
ATOM 664 C C . ASN A 1 84 ? 0.157 -2.858 12.249 1.00 96.38 84 ASN A C 1
ATOM 666 O O . ASN A 1 84 ? -0.846 -3.485 12.588 1.00 96.38 84 ASN A O 1
ATOM 670 N N . ILE A 1 85 ? 0.388 -2.529 10.977 1.00 98.25 85 ILE A N 1
ATOM 671 C CA . ILE A 1 85 ? -0.484 -2.860 9.842 1.00 98.25 85 ILE A CA 1
ATOM 672 C C . ILE A 1 85 ? 0.059 -4.099 9.131 1.00 98.25 85 ILE A C 1
ATOM 674 O O . ILE A 1 85 ? 1.265 -4.200 8.891 1.00 98.25 85 ILE A O 1
ATOM 678 N N . ALA A 1 86 ? -0.817 -5.030 8.737 1.00 98.44 86 ALA A N 1
ATOM 679 C CA . ALA A 1 86 ? -0.393 -6.184 7.953 1.00 98.44 86 ALA A CA 1
ATOM 680 C C . ALA A 1 86 ? 0.172 -5.727 6.600 1.00 98.44 86 ALA A C 1
ATOM 682 O O . ALA A 1 86 ? -0.467 -4.971 5.867 1.00 98.44 86 ALA A O 1
ATOM 683 N N . PHE A 1 87 ? 1.364 -6.206 6.256 1.00 98.62 87 PHE A N 1
ATOM 684 C CA . PHE A 1 87 ? 2.049 -5.867 5.014 1.00 98.62 87 PHE A CA 1
ATOM 685 C C . PHE A 1 87 ? 2.288 -7.128 4.188 1.00 98.62 87 PHE A C 1
ATOM 687 O O . PHE A 1 87 ? 2.844 -8.108 4.684 1.00 98.62 87 PHE A O 1
ATOM 694 N N . PHE A 1 88 ? 1.906 -7.093 2.913 1.00 98.56 88 PHE A N 1
ATOM 695 C CA . PHE A 1 88 ? 2.189 -8.165 1.966 1.00 98.56 88 PHE A CA 1
ATOM 696 C C . PHE A 1 88 ? 2.850 -7.612 0.706 1.00 98.56 88 PHE A C 1
ATOM 698 O O . PHE A 1 88 ? 2.250 -6.848 -0.050 1.00 98.56 88 PHE A O 1
ATOM 705 N N . PHE A 1 89 ? 4.090 -8.026 0.461 1.00 97.94 89 PHE A N 1
ATOM 706 C CA . PHE A 1 89 ? 4.768 -7.749 -0.796 1.00 97.94 89 PHE A CA 1
ATOM 707 C C . PHE A 1 89 ? 4.418 -8.835 -1.814 1.00 97.94 89 PHE A C 1
ATOM 709 O O . PHE A 1 89 ? 4.796 -9.991 -1.638 1.00 97.94 89 PHE A O 1
ATOM 716 N N . LYS A 1 90 ? 3.700 -8.461 -2.874 1.00 95.94 90 LYS A N 1
ATOM 717 C CA . LYS A 1 90 ? 3.232 -9.397 -3.898 1.00 95.94 90 LYS A CA 1
ATOM 718 C C . LYS A 1 90 ? 4.347 -9.779 -4.866 1.00 95.94 90 LYS A C 1
ATOM 720 O O . LYS A 1 90 ? 4.649 -10.957 -5.013 1.00 95.94 90 LYS A O 1
ATOM 725 N N . GLN A 1 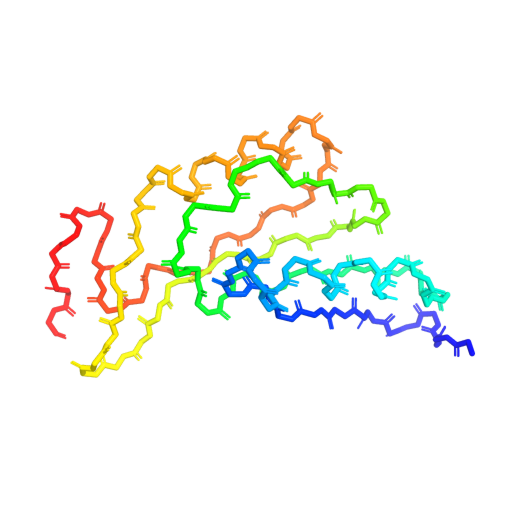91 ? 4.920 -8.797 -5.563 1.00 95.00 91 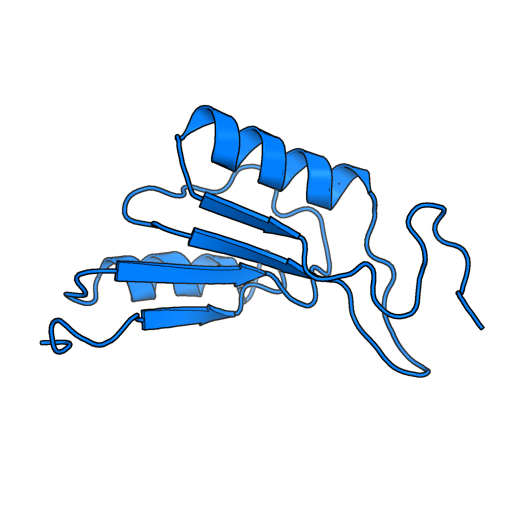GLN A N 1
ATOM 726 C CA . GLN A 1 91 ? 5.971 -9.009 -6.564 1.00 95.00 91 GLN A CA 1
ATOM 727 C C . GLN A 1 91 ? 6.616 -7.694 -7.012 1.00 95.00 91 GLN A C 1
ATOM 729 O O . GLN A 1 91 ? 6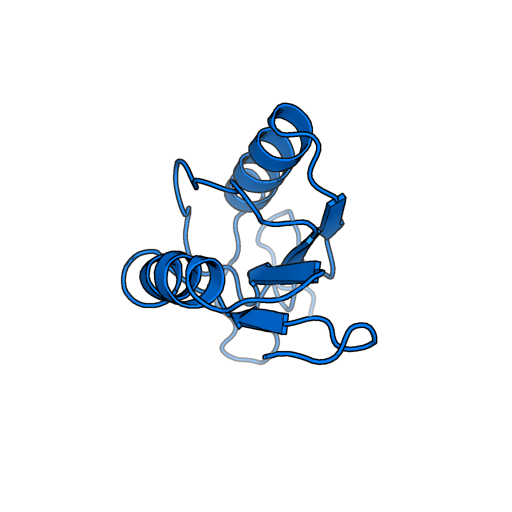.009 -6.629 -6.917 1.00 95.00 91 GLN A O 1
ATOM 734 N N . TRP A 1 92 ? 7.808 -7.783 -7.606 1.00 94.19 92 TRP A N 1
ATOM 735 C CA . TRP A 1 92 ? 8.462 -6.643 -8.258 1.00 94.19 92 TRP A CA 1
ATOM 736 C C . TRP A 1 92 ? 7.866 -6.287 -9.633 1.00 94.19 92 TRP A C 1
ATOM 738 O O . TRP A 1 92 ? 8.037 -5.167 -10.109 1.00 94.19 92 TRP A O 1
ATOM 748 N N . GLY A 1 93 ? 7.121 -7.210 -10.250 1.00 90.88 93 GLY A N 1
ATOM 749 C CA . GLY A 1 93 ? 6.618 -7.061 -11.615 1.00 90.88 93 GLY A CA 1
ATOM 750 C C . GL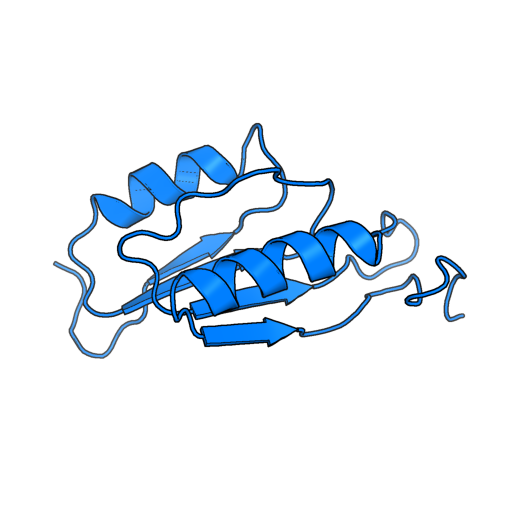Y A 1 93 ? 7.688 -7.417 -12.650 1.00 90.88 93 GLY A C 1
ATOM 751 O O . GLY A 1 93 ? 8.455 -8.353 -12.451 1.00 90.88 93 GLY A O 1
ATOM 752 N N . THR A 1 94 ? 7.739 -6.684 -13.764 1.00 89.81 94 THR A N 1
ATOM 753 C CA . THR A 1 94 ? 8.699 -6.931 -14.865 1.00 89.81 94 THR A CA 1
ATOM 754 C C . THR A 1 94 ? 10.127 -6.446 -14.568 1.00 89.81 94 THR A C 1
ATOM 756 O O . THR A 1 94 ? 11.081 -6.847 -15.238 1.00 89.81 94 THR A O 1
ATOM 759 N N . TRP A 1 95 ? 10.296 -5.567 -13.583 1.00 86.81 95 TRP A N 1
ATOM 760 C CA . TRP A 1 95 ? 11.605 -5.087 -13.144 1.00 86.81 95 TRP A CA 1
ATOM 761 C C . TRP A 1 95 ? 11.969 -5.780 -11.839 1.00 86.81 95 TRP A C 1
ATOM 763 O O . TRP A 1 95 ? 11.148 -5.807 -10.936 1.00 86.81 95 TRP A O 1
ATOM 773 N N . GLY A 1 96 ? 13.175 -6.330 -11.724 1.00 79.50 96 GLY A N 1
ATOM 774 C CA . GLY A 1 96 ? 13.688 -6.892 -10.480 1.00 79.50 96 GLY A CA 1
ATOM 775 C C . GLY A 1 96 ? 13.988 -5.820 -9.430 1.00 79.50 96 GLY A C 1
ATOM 776 O O . GLY A 1 96 ? 13.994 -4.620 -9.712 1.00 79.50 96 GLY A O 1
ATOM 777 N N . ALA A 1 97 ? 14.298 -6.263 -8.208 1.00 69.56 97 ALA A N 1
ATOM 778 C CA . ALA A 1 97 ? 14.692 -5.384 -7.101 1.00 69.56 97 ALA A CA 1
ATOM 779 C C . ALA A 1 97 ? 15.948 -4.538 -7.401 1.00 69.56 97 ALA A C 1
ATOM 781 O O . ALA A 1 97 ? 16.173 -3.514 -6.760 1.00 69.56 97 ALA A O 1
ATOM 782 N N . ASP A 1 98 ? 16.769 -4.985 -8.353 1.00 78.31 98 ASP A N 1
ATOM 783 C CA . ASP A 1 98 ? 17.966 -4.316 -8.869 1.00 78.31 98 ASP A CA 1
ATOM 784 C C . ASP A 1 98 ? 17.670 -3.374 -10.052 1.00 78.31 98 ASP A C 1
ATOM 786 O O . ASP A 1 98 ? 18.589 -2.901 -10.719 1.00 78.31 98 ASP A O 1
ATOM 790 N N . GLU A 1 99 ? 16.389 -3.123 -10.333 1.00 75.56 99 GLU A N 1
ATOM 791 C CA . GLU A 1 99 ? 15.890 -2.323 -11.453 1.00 75.56 99 GLU A CA 1
ATOM 792 C C . GLU A 1 99 ? 16.311 -2.838 -12.839 1.00 75.56 99 GLU A C 1
ATOM 794 O O . GLU A 1 99 ? 16.254 -2.092 -13.830 1.00 75.56 99 GLU A O 1
ATOM 799 N N . LYS A 1 100 ? 16.710 -4.112 -12.935 1.00 73.56 100 LYS A N 1
ATOM 800 C CA . LYS A 1 100 ? 16.955 -4.787 -14.210 1.00 73.56 100 LYS A CA 1
ATOM 801 C C . LYS A 1 100 ? 15.706 -5.516 -14.661 1.00 73.56 100 LYS A C 1
ATOM 803 O O . LYS A 1 100 ? 14.943 -6.042 -13.858 1.00 73.56 100 LYS A O 1
ATOM 808 N N . LYS A 1 101 ? 15.482 -5.541 -15.970 1.00 65.00 101 LYS A N 1
ATOM 809 C CA . LYS A 1 101 ? 14.346 -6.258 -16.540 1.00 65.00 101 LYS A CA 1
ATOM 810 C C . LYS A 1 101 ? 14.559 -7.759 -16.346 1.00 65.00 101 LYS A C 1
ATOM 812 O O . LYS A 1 101 ? 15.540 -8.309 -16.845 1.00 65.00 101 LYS A O 1
ATOM 817 N N . THR A 1 102 ? 13.660 -8.408 -15.620 1.00 68.56 102 THR A N 1
ATOM 818 C CA . THR A 1 102 ? 13.594 -9.868 -15.560 1.00 68.56 102 THR A CA 1
ATOM 819 C C . THR A 1 102 ? 12.890 -10.315 -16.839 1.00 68.56 102 THR A C 1
ATOM 821 O O . THR A 1 102 ? 11.679 -10.144 -16.916 1.00 68.56 102 THR A O 1
ATOM 824 N N . GLN A 1 103 ? 13.694 -10.711 -17.841 1.00 57.12 103 GLN A N 1
ATOM 825 C CA . GLN A 1 103 ? 13.351 -11.129 -19.221 1.00 57.12 103 GLN A CA 1
ATOM 826 C C . GLN A 1 103 ? 11.890 -10.952 -19.664 1.00 57.12 103 GLN A C 1
ATOM 828 O O . GLN A 1 103 ? 11.021 -11.724 -19.212 1.00 57.12 103 GLN A O 1
#